Protein AF-A0A512DYF0-F1 (afdb_monomer_lite)

Organism: NCBI:txid393310

Radius of gyration: 35.45 Å; chains: 1; bounding box: 54×108×40 Å

Foldseek 3Di:
DDDDDDDDDDDDDDDDDDDDDDDDDDDDDDDPDPPPDDPWDKAAAPDWDWDDWPQFIKIWHWHDDPQWIFIWIWTDSDPPGDIDIDTDTGGAFDKDKDWADDPPQDWTWIWIWTHHPRIITIDTDTHGDPPPD

Secondary structure (DSSP, 8-state):
-------------------------------------PPPEEEPTT--EEEEETTEEEEEEEEEETTEEEEEEEEESSTTSPPEEEEEEE-TT-EEEEEE--STTSPEEEEEEEEETTEEEEEEEEE------

pLDDT: mean 75.54, std 21.16, range [36.28, 98.12]

Sequence (133 aa):
MGAYMGLQYIALHHKELPMRRFIGLATVAALLVPSIASAADVVSAQQARTVALRDGSAVVFFTNAEDKFEVVTTVSATEAAPALRFTHDLAAGQSATIELSGDAGTPAARLVLTRDGDKLRVESGSKTASTGL

Structure (mmCIF, N/CA/C/O backbone):
data_AF-A0A512DYF0-F1
#
_entry.id   AF-A0A512DYF0-F1
#
loop_
_atom_site.group_PDB
_atom_site.id
_atom_site.type_symbol
_atom_site.label_atom_id
_atom_site.label_alt_id
_atom_site.label_comp_id
_atom_site.label_asym_id
_atom_site.label_entity_id
_atom_site.label_seq_id
_atom_site.pdbx_PDB_ins_code
_atom_site.Cartn_x
_atom_site.Cartn_y
_atom_site.Cartn_z
_atom_site.occupancy
_atom_site.B_iso_or_equiv
_atom_site.auth_seq_id
_atom_site.auth_comp_id
_atom_site.auth_asym_id
_atom_site.auth_atom_id
_atom_site.pdbx_PDB_model_num
ATOM 1 N N . MET A 1 1 ? 42.071 -95.429 -24.132 1.00 42.47 1 MET A N 1
ATOM 2 C CA . MET A 1 1 ? 40.833 -96.046 -23.608 1.00 42.47 1 MET A CA 1
ATOM 3 C C . MET A 1 1 ? 41.218 -96.820 -22.353 1.00 42.47 1 MET A C 1
ATOM 5 O O . MET A 1 1 ? 42.129 -97.626 -22.450 1.00 42.47 1 MET A O 1
ATOM 9 N N . GLY A 1 2 ? 40.628 -96.501 -21.197 1.00 37.91 2 GLY A N 1
ATOM 10 C CA . GLY A 1 2 ? 41.036 -96.981 -19.861 1.00 37.91 2 GLY A CA 1
ATOM 11 C C . GLY A 1 2 ? 41.205 -95.780 -18.921 1.00 37.91 2 GLY A C 1
ATOM 12 O O . GLY A 1 2 ? 42.198 -95.075 -19.029 1.00 37.91 2 GLY A O 1
ATOM 13 N N . ALA A 1 3 ? 40.150 -95.279 -18.277 1.00 36.44 3 ALA A N 1
ATOM 14 C CA . ALA A 1 3 ? 39.405 -95.823 -17.134 1.00 36.44 3 ALA A CA 1
ATOM 15 C C . ALA A 1 3 ? 40.125 -95.604 -15.785 1.00 36.44 3 ALA A C 1
ATOM 17 O O . ALA A 1 3 ? 41.207 -96.117 -15.531 1.00 36.44 3 ALA A O 1
ATOM 18 N N . TYR A 1 4 ? 39.445 -94.789 -14.979 1.00 46.91 4 TYR A N 1
ATOM 19 C CA . TYR A 1 4 ? 39.612 -94.367 -13.590 1.00 46.91 4 TYR A CA 1
ATOM 20 C C . TYR A 1 4 ? 40.174 -95.393 -12.589 1.00 46.91 4 TYR A C 1
ATOM 22 O O . TYR A 1 4 ? 39.711 -96.526 -12.549 1.00 46.91 4 TYR A O 1
ATOM 30 N N . MET A 1 5 ? 41.047 -94.926 -11.685 1.00 36.75 5 MET A N 1
ATOM 31 C CA . MET A 1 5 ? 41.246 -95.397 -10.295 1.00 36.75 5 MET A CA 1
ATOM 32 C C . MET A 1 5 ? 42.324 -94.504 -9.646 1.00 36.75 5 MET A C 1
ATOM 34 O O . MET A 1 5 ? 43.349 -94.267 -10.267 1.00 36.75 5 MET A O 1
ATOM 38 N N . GLY A 1 6 ? 42.211 -93.954 -8.440 1.00 36.28 6 GLY A N 1
ATOM 39 C CA . GLY A 1 6 ? 41.169 -94.004 -7.427 1.00 36.28 6 GLY A CA 1
ATOM 40 C C . GLY A 1 6 ? 41.563 -93.137 -6.215 1.00 36.28 6 GLY A C 1
ATOM 41 O O . GLY A 1 6 ? 42.724 -92.767 -6.089 1.00 36.28 6 GLY A O 1
ATOM 42 N N . LEU A 1 7 ? 40.554 -92.846 -5.380 1.00 37.75 7 LEU A N 1
ATOM 43 C CA . LEU A 1 7 ? 40.543 -92.785 -3.901 1.00 37.75 7 LEU A CA 1
ATOM 44 C C . LEU A 1 7 ? 41.687 -92.013 -3.185 1.00 37.75 7 LEU A C 1
ATOM 46 O O . LEU A 1 7 ? 42.853 -92.319 -3.351 1.00 37.75 7 LEU A O 1
ATOM 50 N N . GLN A 1 8 ? 41.434 -91.070 -2.270 1.00 38.81 8 GLN A N 1
ATOM 51 C CA . GLN A 1 8 ? 40.735 -91.288 -0.997 1.00 38.81 8 GLN A CA 1
ATOM 52 C C . GLN A 1 8 ? 40.227 -89.976 -0.357 1.00 38.81 8 GLN A C 1
ATOM 54 O O . GLN A 1 8 ? 40.832 -88.913 -0.466 1.00 38.81 8 GLN A O 1
ATOM 59 N N . TYR A 1 9 ? 39.108 -90.134 0.351 1.00 43.28 9 TYR A N 1
ATOM 60 C CA . TYR A 1 9 ? 38.522 -89.289 1.398 1.00 43.28 9 TYR A CA 1
ATOM 61 C C . TYR A 1 9 ? 39.539 -88.794 2.445 1.00 43.28 9 TYR A C 1
ATOM 63 O O . TYR A 1 9 ? 40.402 -89.567 2.841 1.00 43.28 9 TYR A O 1
ATOM 71 N N . ILE A 1 10 ? 39.328 -87.591 2.996 1.00 46.62 10 ILE A N 1
ATOM 72 C CA . ILE A 1 10 ? 39.112 -87.329 4.438 1.00 46.62 10 ILE A CA 1
ATOM 73 C C . ILE A 1 10 ? 38.648 -85.871 4.586 1.00 46.62 10 ILE A C 1
ATOM 75 O O . ILE A 1 10 ? 39.321 -84.927 4.180 1.00 46.62 10 ILE A O 1
ATOM 79 N N . ALA A 1 11 ? 37.462 -85.707 5.163 1.00 44.38 11 ALA A N 1
ATOM 80 C CA . ALA A 1 11 ? 36.933 -84.433 5.618 1.00 44.38 11 ALA A CA 1
ATOM 81 C C . ALA A 1 11 ? 37.539 -84.079 6.981 1.00 44.38 11 ALA A C 1
ATOM 83 O O . ALA A 1 11 ? 37.542 -84.938 7.857 1.00 44.38 11 ALA A O 1
ATOM 84 N N . LEU A 1 12 ? 37.938 -82.821 7.200 1.00 37.50 12 LEU A N 1
ATOM 85 C CA . LEU A 1 12 ? 37.624 -82.125 8.452 1.00 37.50 12 LEU A CA 1
ATOM 86 C C . LEU A 1 12 ? 37.836 -80.608 8.343 1.00 37.50 12 LEU A C 1
ATOM 88 O O . LEU A 1 12 ? 38.918 -80.107 8.057 1.00 37.50 12 LEU A O 1
ATOM 92 N N . HIS A 1 13 ? 36.717 -79.924 8.564 1.00 45.75 13 HIS A N 1
ATOM 93 C CA . HIS A 1 13 ? 36.501 -78.520 8.884 1.00 45.75 13 HIS A CA 1
ATOM 94 C C . HIS A 1 13 ? 37.680 -77.740 9.473 1.00 45.75 13 HIS A C 1
ATOM 96 O O . HIS A 1 13 ? 38.195 -78.129 10.510 1.00 45.75 13 HIS A O 1
ATOM 102 N N . HIS A 1 14 ? 37.886 -76.519 8.966 1.00 39.06 14 HIS A N 1
ATOM 103 C CA . HIS A 1 14 ? 38.042 -75.330 9.808 1.00 39.06 14 HIS A CA 1
ATOM 104 C C . HIS A 1 14 ? 37.403 -74.100 9.125 1.00 39.06 14 HIS A C 1
ATOM 106 O O . HIS A 1 14 ? 37.587 -73.867 7.932 1.00 39.06 14 HIS A O 1
ATOM 112 N N . LYS A 1 15 ? 36.591 -73.375 9.911 1.00 46.06 15 LYS A N 1
ATOM 113 C CA . LYS A 1 15 ? 36.052 -72.010 9.705 1.00 46.06 15 LYS A CA 1
ATOM 114 C C . LYS A 1 15 ? 37.140 -71.065 9.161 1.00 46.06 15 LYS A C 1
ATOM 116 O O . LYS A 1 15 ? 38.305 -71.288 9.444 1.00 46.06 15 LYS A O 1
ATOM 121 N N . GLU A 1 16 ? 36.830 -70.062 8.337 1.00 44.59 16 GLU A N 1
ATOM 122 C CA . GLU A 1 16 ? 36.418 -68.715 8.779 1.00 44.59 16 GLU A CA 1
ATOM 123 C C . GLU A 1 16 ? 35.592 -67.957 7.704 1.00 44.59 16 GLU A C 1
ATOM 125 O O . GLU A 1 16 ? 35.632 -68.247 6.512 1.00 44.59 16 GLU A O 1
ATOM 130 N N . LEU A 1 17 ? 34.810 -66.991 8.187 1.00 55.88 17 LEU A N 1
ATOM 131 C CA . LEU A 1 17 ? 33.631 -66.331 7.607 1.00 55.88 17 LEU A CA 1
ATOM 132 C C . LEU A 1 17 ? 33.892 -65.262 6.506 1.00 55.88 17 LEU A C 1
ATOM 134 O O . LEU A 1 17 ? 35.004 -64.759 6.361 1.00 55.88 17 LEU A O 1
ATOM 138 N N . PRO A 1 18 ? 32.844 -64.892 5.733 1.00 50.97 18 PRO A N 1
ATOM 139 C CA . PRO A 1 18 ? 32.929 -64.231 4.426 1.00 50.97 18 PRO A CA 1
ATOM 140 C C . PRO A 1 18 ? 33.232 -62.727 4.466 1.00 50.97 18 PRO A C 1
ATOM 142 O O . PRO A 1 18 ? 32.686 -61.965 5.269 1.00 50.97 18 PRO A O 1
ATOM 145 N N . MET A 1 19 ? 34.027 -62.279 3.490 1.00 41.88 19 MET A N 1
ATOM 146 C CA . MET A 1 19 ? 34.322 -60.869 3.248 1.00 41.88 19 MET A CA 1
ATOM 147 C C . MET A 1 19 ? 33.106 -60.167 2.626 1.00 41.88 19 MET A C 1
ATOM 149 O O . MET A 1 19 ? 32.816 -60.283 1.438 1.00 41.88 19 MET A O 1
ATOM 153 N N . ARG A 1 20 ? 32.381 -59.433 3.472 1.00 51.78 20 ARG A N 1
ATOM 154 C CA . ARG A 1 20 ? 31.304 -58.508 3.105 1.00 51.78 20 ARG A CA 1
ATOM 155 C C . ARG A 1 20 ? 31.841 -57.388 2.209 1.00 51.78 20 ARG A C 1
ATOM 157 O O . ARG A 1 20 ? 32.800 -56.715 2.582 1.00 51.78 20 ARG A O 1
ATOM 164 N N . ARG A 1 21 ? 31.158 -57.103 1.098 1.00 49.75 21 ARG A N 1
ATOM 165 C CA . ARG A 1 21 ? 31.199 -55.787 0.442 1.00 49.75 21 ARG A CA 1
ATOM 166 C C . ARG A 1 21 ? 29.770 -55.304 0.194 1.00 49.75 21 ARG A C 1
ATOM 168 O O . ARG A 1 21 ? 28.992 -55.951 -0.493 1.00 49.75 21 ARG A O 1
ATOM 175 N N . PHE A 1 22 ? 29.447 -54.202 0.863 1.00 54.75 22 PHE A N 1
ATOM 176 C CA . PHE A 1 22 ? 28.171 -53.490 0.898 1.00 54.75 22 PHE A CA 1
ATOM 177 C C . PHE A 1 22 ? 28.046 -52.548 -0.300 1.00 54.75 22 PHE A C 1
ATOM 179 O O . PHE A 1 22 ? 28.931 -51.712 -0.433 1.00 54.75 22 PHE A O 1
ATOM 186 N N . ILE A 1 23 ? 26.961 -52.603 -1.084 1.00 54.25 23 ILE A N 1
ATOM 187 C CA . ILE A 1 23 ? 26.455 -51.511 -1.952 1.00 54.25 23 ILE A CA 1
ATOM 188 C C . ILE A 1 23 ? 24.967 -51.827 -2.232 1.00 54.25 23 ILE A C 1
ATOM 190 O O . ILE A 1 23 ? 24.675 -52.952 -2.613 1.00 54.25 23 ILE A O 1
ATOM 194 N N . GLY A 1 24 ? 23.954 -50.976 -2.074 1.00 41.97 24 GLY A N 1
ATOM 195 C CA . GLY A 1 24 ? 23.831 -49.599 -1.605 1.00 41.97 24 GLY A CA 1
ATOM 196 C C . GLY A 1 24 ? 22.327 -49.287 -1.483 1.00 41.97 24 GLY A C 1
ATOM 197 O O . GLY A 1 24 ? 21.534 -49.725 -2.315 1.00 41.97 24 GLY A O 1
ATOM 198 N N . LEU A 1 25 ? 21.921 -48.596 -0.417 1.00 46.94 25 LEU A N 1
ATOM 199 C CA . LEU A 1 25 ? 20.537 -48.174 -0.185 1.00 46.94 25 LEU A CA 1
ATOM 200 C C . LEU A 1 25 ? 20.316 -46.841 -0.916 1.00 46.94 25 LEU A C 1
ATOM 202 O O . LEU A 1 25 ? 20.935 -45.842 -0.560 1.00 46.94 25 LEU A O 1
ATOM 206 N N . ALA A 1 26 ? 19.478 -46.829 -1.952 1.00 54.84 26 ALA A N 1
ATOM 207 C CA . ALA A 1 26 ? 19.118 -45.613 -2.676 1.00 54.84 26 ALA A CA 1
ATOM 208 C C . ALA A 1 26 ? 18.113 -44.788 -1.854 1.00 54.84 26 ALA A C 1
ATOM 210 O O . ALA A 1 26 ? 16.918 -45.077 -1.832 1.00 54.84 26 ALA A O 1
ATOM 211 N N . THR A 1 27 ? 18.597 -43.767 -1.152 1.00 53.97 27 THR A N 1
ATOM 212 C CA . THR A 1 27 ? 17.772 -42.758 -0.480 1.00 53.97 27 THR A CA 1
ATOM 213 C C . THR A 1 27 ? 17.287 -41.729 -1.502 1.00 53.97 27 THR A C 1
ATOM 215 O O . THR A 1 27 ? 18.062 -40.915 -1.997 1.00 53.97 27 THR A O 1
ATOM 218 N N . VAL A 1 28 ? 15.988 -41.737 -1.808 1.00 55.22 28 VAL A N 1
ATOM 219 C CA . VAL A 1 28 ? 15.328 -40.634 -2.522 1.00 55.22 28 VAL A CA 1
ATOM 220 C C . VAL A 1 28 ? 15.141 -39.489 -1.526 1.00 55.22 28 VAL A C 1
ATOM 222 O O . VAL A 1 28 ? 14.231 -39.511 -0.701 1.00 55.22 28 VAL A O 1
ATOM 225 N N . ALA A 1 29 ? 16.033 -38.501 -1.563 1.00 55.12 29 ALA A N 1
ATOM 226 C CA . ALA A 1 29 ? 15.853 -37.249 -0.841 1.00 55.12 29 ALA A CA 1
ATOM 227 C C . ALA A 1 29 ? 14.848 -36.380 -1.613 1.00 55.12 29 ALA A C 1
ATOM 229 O O . ALA A 1 29 ? 15.191 -35.763 -2.620 1.00 55.12 29 ALA A O 1
ATOM 230 N N . ALA A 1 30 ? 13.592 -36.361 -1.166 1.00 56.44 30 ALA A N 1
ATOM 231 C CA . ALA A 1 30 ? 12.615 -35.388 -1.635 1.00 56.44 30 ALA A CA 1
ATOM 232 C C . ALA A 1 30 ? 13.101 -33.982 -1.247 1.00 56.44 30 ALA A C 1
ATOM 234 O O . ALA A 1 30 ? 13.237 -33.666 -0.064 1.00 56.44 30 ALA A O 1
ATOM 235 N N . LEU A 1 31 ? 13.402 -33.154 -2.249 1.00 53.56 31 LEU A N 1
ATOM 236 C CA . LEU A 1 31 ? 13.756 -31.749 -2.075 1.00 53.56 31 LEU A CA 1
ATOM 237 C C . LEU A 1 31 ? 12.545 -31.001 -1.503 1.00 53.56 31 LEU A C 1
ATOM 239 O O . LEU A 1 31 ? 11.631 -30.618 -2.230 1.00 53.56 31 LEU A O 1
ATOM 243 N N . LEU A 1 32 ? 12.539 -30.799 -0.186 1.00 54.94 32 LEU A N 1
ATOM 244 C CA . LEU A 1 32 ? 11.711 -29.791 0.467 1.00 54.94 32 LEU A CA 1
ATOM 245 C C . LEU A 1 32 ? 1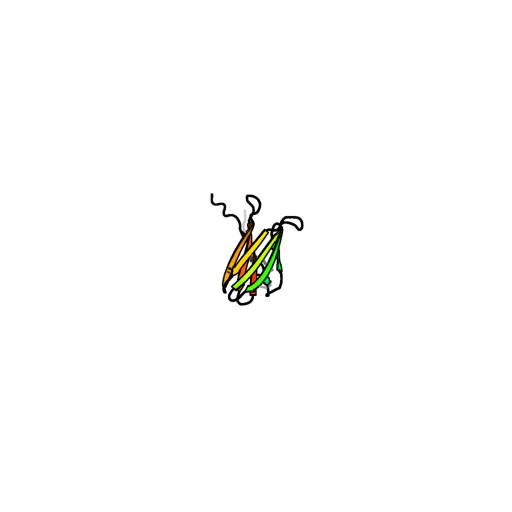2.232 -28.427 0.010 1.00 54.94 32 LEU A C 1
ATOM 247 O O . LEU A 1 32 ? 13.233 -27.941 0.529 1.00 54.94 32 LEU A O 1
ATOM 251 N N . VAL A 1 33 ? 11.594 -27.831 -0.997 1.00 58.94 33 VAL A N 1
ATOM 252 C CA . VAL A 1 33 ? 11.847 -26.431 -1.348 1.00 58.94 33 VAL A CA 1
ATOM 253 C C . VAL A 1 33 ? 11.257 -25.583 -0.218 1.00 58.94 33 VAL A C 1
ATOM 255 O O . VAL A 1 33 ? 10.039 -25.625 -0.021 1.00 58.94 33 VAL A O 1
ATOM 258 N N . PRO A 1 34 ? 12.062 -24.839 0.561 1.00 47.22 34 PRO A N 1
ATOM 259 C CA . PRO A 1 34 ? 11.507 -23.913 1.531 1.00 47.22 34 PRO A CA 1
ATOM 260 C C . PRO A 1 34 ? 10.777 -22.814 0.757 1.00 47.22 34 PRO A C 1
ATOM 262 O O . PRO A 1 34 ? 11.387 -22.054 0.006 1.00 47.22 34 PRO A O 1
ATOM 265 N N . SER A 1 35 ? 9.457 -22.743 0.918 1.00 54.34 35 SER A N 1
ATOM 266 C CA . SER A 1 35 ? 8.691 -21.588 0.464 1.00 54.34 35 SER A CA 1
ATOM 267 C C . SER A 1 35 ? 9.148 -20.401 1.305 1.00 54.34 35 SER A C 1
ATOM 269 O O . SER A 1 35 ? 8.896 -20.362 2.509 1.00 54.34 35 SER A O 1
ATOM 271 N N . ILE A 1 36 ? 9.876 -19.465 0.698 1.00 51.50 36 ILE A N 1
ATOM 272 C CA . ILE A 1 36 ? 10.298 -18.235 1.367 1.00 51.50 36 ILE A CA 1
ATOM 273 C C . ILE A 1 36 ? 9.028 -17.405 1.565 1.00 51.50 36 ILE A C 1
ATOM 275 O O . ILE A 1 36 ? 8.585 -16.701 0.661 1.00 51.50 36 ILE A O 1
ATOM 279 N N . ALA A 1 37 ? 8.383 -17.545 2.723 1.00 50.88 37 ALA A N 1
ATOM 280 C CA . ALA A 1 37 ? 7.337 -16.623 3.127 1.00 50.88 37 ALA A CA 1
ATOM 281 C C . ALA A 1 37 ? 7.989 -15.242 3.263 1.00 50.88 37 ALA A C 1
ATOM 283 O O . ALA A 1 37 ? 8.861 -15.051 4.111 1.00 50.88 37 ALA A O 1
ATOM 284 N N . SER A 1 38 ? 7.612 -14.300 2.394 1.00 57.34 38 SER A N 1
ATOM 285 C CA . SER A 1 38 ? 7.984 -12.897 2.576 1.00 57.34 38 SER A CA 1
ATOM 286 C C . SER A 1 38 ? 7.408 -12.456 3.919 1.00 57.34 38 SER A C 1
ATOM 288 O O . SER A 1 38 ? 6.203 -12.586 4.144 1.00 57.34 38 SER A O 1
ATOM 290 N N . ALA A 1 39 ? 8.267 -12.033 4.845 1.00 60.16 39 ALA A N 1
ATOM 291 C CA . ALA A 1 39 ? 7.820 -11.578 6.151 1.00 60.16 39 ALA A CA 1
ATOM 292 C C . ALA A 1 39 ? 6.942 -10.339 5.946 1.00 60.16 39 ALA A C 1
ATOM 294 O O . ALA A 1 39 ? 7.409 -9.332 5.416 1.00 60.16 39 ALA A O 1
ATOM 295 N N . ALA A 1 40 ? 5.669 -10.433 6.333 1.00 63.25 40 ALA A N 1
ATOM 296 C CA . ALA A 1 40 ? 4.779 -9.286 6.321 1.00 63.25 40 ALA A CA 1
ATOM 297 C C . ALA A 1 40 ? 5.363 -8.209 7.239 1.00 63.25 40 ALA A C 1
ATOM 299 O O . ALA A 1 40 ? 5.665 -8.473 8.407 1.00 63.25 40 ALA A O 1
ATOM 300 N N . ASP A 1 41 ? 5.532 -7.008 6.702 1.00 75.19 41 ASP A N 1
ATOM 301 C CA . ASP A 1 41 ? 6.042 -5.891 7.473 1.00 75.19 41 ASP A CA 1
ATOM 302 C C . ASP A 1 41 ? 4.933 -5.319 8.343 1.00 75.19 41 ASP A C 1
ATOM 304 O O . ASP A 1 41 ? 3.772 -5.243 7.929 1.00 75.19 41 ASP A O 1
ATOM 308 N N . VAL A 1 42 ? 5.289 -4.904 9.553 1.00 74.75 42 VAL A N 1
ATOM 309 C CA . VAL A 1 42 ? 4.331 -4.369 10.516 1.00 74.75 42 VAL A CA 1
ATOM 310 C C . VAL A 1 42 ? 4.665 -2.912 10.772 1.00 74.75 42 VAL A C 1
ATOM 312 O O . VAL A 1 42 ? 5.697 -2.584 11.355 1.00 74.75 42 VAL A O 1
ATOM 315 N N . VAL A 1 43 ? 3.766 -2.035 10.346 1.00 76.50 43 VAL A N 1
ATOM 316 C CA . VAL A 1 43 ? 3.893 -0.590 10.499 1.00 76.50 43 VAL A CA 1
ATOM 317 C C . VAL A 1 43 ? 3.091 -0.161 11.723 1.00 76.50 43 VAL A C 1
ATOM 319 O O . VAL A 1 43 ? 1.929 -0.544 11.886 1.00 76.50 43 VAL A O 1
ATOM 322 N N . SER A 1 44 ? 3.723 0.619 12.600 1.00 80.19 44 SER A N 1
ATOM 323 C CA . SER A 1 44 ? 3.050 1.290 13.720 1.00 80.19 44 SER A CA 1
ATOM 324 C C . SER A 1 44 ? 2.570 2.674 13.288 1.0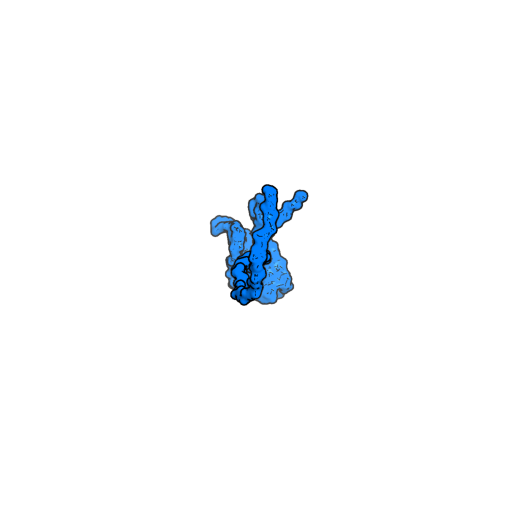0 80.19 44 SER A C 1
ATOM 326 O O . SER A 1 44 ? 3.114 3.252 12.345 1.00 80.19 44 SER A O 1
ATOM 328 N N . ALA A 1 45 ? 1.566 3.219 13.975 1.00 72.44 45 ALA A N 1
ATOM 329 C CA . ALA A 1 45 ? 1.029 4.536 13.642 1.00 72.44 45 ALA A CA 1
ATOM 330 C C . ALA A 1 45 ? 2.146 5.597 13.591 1.00 72.44 45 ALA A C 1
ATOM 332 O O . ALA A 1 45 ? 3.051 5.592 14.427 1.00 72.44 45 ALA A O 1
ATOM 333 N N . GLN A 1 46 ? 2.070 6.503 12.608 1.00 69.06 46 GLN A N 1
ATOM 334 C CA . GLN A 1 46 ? 3.029 7.601 12.376 1.00 69.06 46 GLN A CA 1
ATOM 335 C C . GLN A 1 46 ? 4.451 7.182 11.958 1.00 69.06 46 GLN A C 1
ATOM 337 O O . GLN A 1 46 ? 5.319 8.039 11.802 1.00 69.06 46 GLN A O 1
ATOM 342 N N . GLN A 1 47 ? 4.707 5.894 11.727 1.00 85.19 47 GLN A N 1
ATOM 343 C CA . GLN A 1 47 ? 5.947 5.444 11.104 1.00 85.19 47 GLN A CA 1
ATOM 344 C C . GLN A 1 47 ? 5.727 5.240 9.609 1.00 85.19 47 GLN A C 1
ATOM 346 O O . GLN A 1 47 ? 4.769 4.591 9.189 1.00 85.19 47 GLN A O 1
ATOM 351 N N . ALA A 1 48 ? 6.629 5.792 8.801 1.00 88.12 48 ALA A N 1
ATOM 352 C CA . ALA A 1 48 ? 6.692 5.471 7.386 1.00 88.12 48 ALA A CA 1
ATOM 353 C C . ALA A 1 48 ? 7.530 4.211 7.178 1.00 88.12 48 ALA A C 1
ATOM 355 O O . ALA A 1 48 ? 8.586 4.037 7.792 1.00 88.12 48 ALA A O 1
ATOM 356 N N . ARG A 1 49 ? 7.069 3.343 6.283 1.00 91.44 49 ARG A N 1
ATOM 357 C CA . ARG A 1 49 ? 7.774 2.141 5.863 1.00 91.44 49 ARG A CA 1
ATOM 358 C C . ARG A 1 49 ? 8.033 2.185 4.372 1.00 91.44 49 ARG A C 1
ATOM 360 O O . ARG A 1 49 ? 7.097 2.294 3.585 1.00 91.44 49 ARG A O 1
ATOM 367 N N . THR A 1 50 ? 9.298 2.044 3.997 1.00 91.69 50 THR A N 1
ATOM 368 C CA . THR A 1 50 ? 9.685 1.835 2.603 1.00 91.69 50 THR A CA 1
ATOM 369 C C . THR A 1 50 ? 9.664 0.346 2.289 1.00 91.69 50 THR A C 1
ATOM 371 O O . THR A 1 50 ? 10.272 -0.456 2.996 1.00 91.69 50 THR A O 1
ATOM 374 N N . VAL A 1 51 ? 8.975 -0.012 1.216 1.00 91.44 51 VAL A N 1
ATOM 375 C CA . VAL A 1 51 ? 8.827 -1.369 0.707 1.00 91.44 51 VAL A CA 1
ATOM 376 C C . VAL A 1 51 ? 9.440 -1.412 -0.684 1.00 91.44 51 VAL A C 1
ATOM 378 O O . VAL A 1 51 ? 9.067 -0.628 -1.558 1.00 91.44 51 VAL A O 1
ATOM 381 N N . ALA A 1 52 ? 10.389 -2.321 -0.892 1.00 90.50 52 ALA A N 1
ATOM 382 C CA . ALA A 1 52 ? 10.926 -2.575 -2.219 1.00 90.50 52 ALA A CA 1
ATOM 383 C C . ALA A 1 52 ? 9.856 -3.251 -3.088 1.00 90.50 52 ALA A C 1
ATOM 385 O O . ALA A 1 52 ? 9.203 -4.210 -2.666 1.00 90.50 52 ALA A O 1
ATOM 386 N N . LEU A 1 53 ? 9.689 -2.744 -4.303 1.00 88.06 53 LEU A N 1
ATOM 387 C CA . LEU A 1 53 ? 8.863 -3.329 -5.350 1.00 88.06 53 LEU A CA 1
ATOM 388 C C . LEU A 1 53 ? 9.772 -3.777 -6.498 1.00 88.06 53 LEU A C 1
ATOM 390 O O . LEU A 1 53 ? 10.963 -3.480 -6.508 1.00 88.06 53 LEU A O 1
ATOM 394 N N . ARG A 1 54 ? 9.215 -4.497 -7.478 1.00 84.25 54 ARG A N 1
ATOM 395 C CA . ARG A 1 54 ? 9.997 -4.994 -8.622 1.00 84.25 54 ARG A CA 1
ATOM 396 C C . ARG A 1 54 ? 10.703 -3.863 -9.382 1.00 84.25 54 ARG A C 1
ATOM 398 O O . ARG A 1 54 ? 11.905 -3.947 -9.593 1.00 84.25 54 ARG A O 1
ATOM 405 N N . ASP A 1 55 ? 9.958 -2.814 -9.734 1.00 82.19 55 ASP A N 1
ATOM 406 C CA . ASP A 1 55 ? 10.436 -1.714 -10.585 1.00 82.19 55 ASP A CA 1
ATOM 407 C C . ASP A 1 55 ? 10.474 -0.371 -9.833 1.00 82.19 55 ASP A C 1
ATOM 409 O O . ASP A 1 55 ? 10.231 0.677 -10.423 1.00 82.19 55 ASP A O 1
ATOM 413 N N . GLY A 1 56 ? 10.706 -0.389 -8.516 1.00 89.12 56 GLY A N 1
ATOM 414 C CA . GLY A 1 56 ? 10.727 0.832 -7.713 1.00 89.12 56 GLY A CA 1
ATOM 415 C C . GLY A 1 56 ? 10.523 0.587 -6.225 1.00 89.12 56 GLY A C 1
ATOM 416 O O . GLY A 1 56 ? 10.849 -0.474 -5.691 1.00 89.12 56 GLY A O 1
ATOM 417 N N . SER A 1 57 ? 9.957 1.572 -5.540 1.00 92.25 57 SER A N 1
ATOM 418 C CA . SER A 1 57 ? 9.649 1.481 -4.117 1.00 92.25 57 SER A CA 1
ATOM 419 C C . SER A 1 57 ? 8.293 2.100 -3.796 1.00 92.25 57 SER A C 1
ATOM 421 O O . SER A 1 57 ? 7.758 2.937 -4.528 1.00 92.25 57 SER A O 1
ATOM 423 N N . ALA A 1 58 ? 7.721 1.655 -2.684 1.00 94.06 58 ALA A N 1
ATOM 424 C CA . ALA A 1 58 ? 6.559 2.275 -2.078 1.00 94.06 58 ALA A CA 1
ATOM 425 C C . ALA A 1 58 ? 6.909 2.768 -0.679 1.00 94.06 58 ALA A C 1
ATOM 427 O O . ALA A 1 58 ? 7.546 2.056 0.089 1.00 94.06 58 ALA A O 1
ATOM 428 N N . VAL A 1 59 ? 6.445 3.959 -0.327 1.00 94.25 59 VAL A N 1
ATOM 429 C CA . VAL A 1 59 ? 6.436 4.462 1.044 1.00 94.25 59 VAL A CA 1
ATOM 430 C C . VAL A 1 59 ? 5.008 4.390 1.555 1.00 94.25 59 VAL A C 1
ATOM 432 O O . VAL A 1 59 ? 4.105 5.001 0.983 1.00 94.25 59 VAL A O 1
ATOM 435 N N . VAL A 1 60 ? 4.808 3.638 2.629 1.00 95.69 60 VAL A N 1
ATOM 436 C CA . VAL A 1 60 ? 3.511 3.406 3.261 1.00 95.69 60 VAL A CA 1
ATOM 437 C C . VAL A 1 60 ? 3.533 3.998 4.658 1.00 95.69 60 VAL A C 1
ATOM 439 O O . VAL A 1 60 ? 4.456 3.744 5.427 1.00 95.69 60 VAL A O 1
ATOM 442 N N . PHE A 1 61 ? 2.505 4.750 5.016 1.00 94.25 61 PHE A N 1
ATOM 443 C CA . PHE A 1 61 ? 2.243 5.128 6.399 1.00 94.25 61 PHE A CA 1
ATOM 444 C C . PHE A 1 61 ? 0.739 5.183 6.637 1.00 94.25 61 PHE A C 1
ATOM 446 O O . PHE A 1 61 ? -0.052 5.197 5.693 1.00 94.25 61 PHE A O 1
ATOM 453 N N . PHE A 1 62 ? 0.341 5.223 7.903 1.00 95.25 62 PHE A N 1
ATOM 454 C CA . PHE A 1 62 ? -1.052 5.438 8.259 1.00 95.25 62 PHE A CA 1
ATOM 455 C C . PHE A 1 62 ? -1.195 6.320 9.491 1.00 95.25 62 PHE A C 1
ATOM 457 O O . PHE A 1 62 ? -0.288 6.421 10.331 1.00 95.25 62 PHE A O 1
ATOM 464 N N . THR A 1 63 ? -2.366 6.931 9.588 1.00 93.62 63 THR A N 1
ATOM 465 C CA . THR A 1 63 ? -2.855 7.633 10.769 1.00 93.62 63 THR A CA 1
ATOM 466 C C . THR A 1 63 ? -4.126 6.957 11.275 1.00 93.62 63 THR A C 1
ATOM 468 O O . THR A 1 63 ? -4.888 6.354 10.517 1.00 93.62 63 THR A O 1
ATOM 471 N N . ASN A 1 64 ? -4.349 7.056 12.584 1.00 90.81 64 ASN A N 1
ATOM 472 C CA . ASN A 1 64 ? -5.624 6.681 13.183 1.00 90.81 64 ASN A CA 1
ATOM 473 C C . ASN A 1 64 ? -6.591 7.852 12.998 1.00 90.81 64 ASN A C 1
ATOM 475 O O . ASN A 1 64 ? -6.307 8.950 13.478 1.00 90.81 64 ASN A O 1
ATOM 479 N N . ALA A 1 65 ? -7.710 7.615 12.321 1.00 87.69 65 ALA A N 1
ATOM 480 C CA . ALA A 1 65 ? -8.775 8.590 12.133 1.00 87.69 65 ALA A CA 1
ATOM 481 C C . ALA A 1 65 ? -10.086 7.960 12.610 1.00 87.69 65 ALA A C 1
ATOM 483 O O . ALA A 1 65 ? -10.648 7.113 11.926 1.00 87.69 65 ALA A O 1
ATOM 484 N N . GLU A 1 66 ? -10.554 8.352 13.796 1.00 87.69 66 GLU A N 1
ATOM 485 C CA . GLU A 1 66 ? -11.764 7.793 14.418 1.00 87.69 66 GLU A CA 1
ATOM 486 C C . GLU A 1 66 ? -11.705 6.255 14.538 1.00 87.69 66 GLU A C 1
ATOM 488 O O . GLU A 1 66 ? -10.863 5.718 15.259 1.00 87.69 66 GLU A O 1
ATOM 493 N N . ASP A 1 67 ? -12.594 5.546 13.844 1.00 90.56 67 ASP A N 1
ATOM 494 C CA . ASP A 1 67 ? -12.721 4.093 13.826 1.00 90.56 67 ASP A CA 1
ATOM 495 C C . ASP A 1 67 ? -11.996 3.432 12.641 1.00 90.56 67 ASP A C 1
ATOM 497 O O . ASP A 1 67 ? -12.030 2.206 12.501 1.00 90.56 67 ASP A O 1
ATOM 501 N N . LYS A 1 68 ? -11.271 4.204 11.823 1.00 94.88 68 LYS A N 1
ATOM 502 C CA . LYS A 1 68 ? -10.557 3.747 10.623 1.00 94.88 68 LYS A CA 1
ATOM 503 C C . LYS A 1 68 ? -9.065 4.094 10.646 1.00 94.88 68 LYS A C 1
ATOM 505 O O . LYS A 1 68 ? -8.593 4.947 11.399 1.00 94.88 68 LYS A O 1
ATOM 510 N N . PHE A 1 69 ? -8.307 3.410 9.796 1.00 96.12 69 PHE A N 1
ATOM 511 C CA . PHE A 1 69 ? -6.974 3.853 9.397 1.00 96.12 69 PHE A CA 1
ATOM 512 C C . PHE A 1 69 ? -7.075 4.621 8.094 1.00 96.12 69 PHE A C 1
ATOM 514 O O . PHE A 1 69 ? -7.606 4.084 7.125 1.00 96.12 69 PHE A O 1
ATOM 521 N N . GLU A 1 70 ? -6.511 5.823 8.057 1.00 96.69 70 GLU A N 1
ATOM 522 C CA . GLU A 1 70 ? -6.217 6.509 6.804 1.00 96.69 70 GLU A CA 1
ATOM 523 C C . GLU A 1 70 ? -4.810 6.086 6.372 1.00 96.69 70 GLU A C 1
ATOM 525 O O . GLU A 1 70 ? -3.800 6.478 6.962 1.00 96.69 70 GLU A O 1
ATOM 530 N N . VAL A 1 71 ? -4.744 5.213 5.371 1.00 96.38 71 VAL A N 1
ATOM 531 C CA . VAL A 1 71 ? -3.497 4.656 4.851 1.00 96.38 71 VAL A CA 1
ATOM 532 C C . VAL A 1 71 ? -3.088 5.418 3.605 1.00 96.38 71 VAL A C 1
ATOM 534 O O . VAL A 1 71 ? -3.820 5.462 2.616 1.00 96.38 71 VAL A O 1
ATOM 537 N N . VAL A 1 72 ? -1.875 5.957 3.623 1.00 96.38 72 VAL A N 1
ATOM 538 C CA . VAL A 1 72 ? -1.252 6.620 2.482 1.00 96.38 72 VAL A CA 1
ATOM 539 C C . VAL A 1 72 ? -0.160 5.719 1.933 1.00 96.38 72 VAL A C 1
ATOM 541 O O . VAL A 1 72 ? 0.739 5.293 2.655 1.00 96.38 72 VAL A O 1
ATOM 544 N N . THR A 1 73 ? -0.210 5.463 0.630 1.00 96.69 73 THR A N 1
ATOM 545 C CA . THR A 1 73 ? 0.860 4.783 -0.100 1.00 96.69 73 THR A CA 1
ATOM 546 C C . THR A 1 73 ? 1.341 5.663 -1.238 1.00 96.69 73 THR A C 1
ATOM 548 O O . THR A 1 73 ? 0.559 6.034 -2.110 1.00 96.69 73 THR A O 1
ATOM 551 N N . THR A 1 74 ? 2.631 5.971 -1.247 1.00 95.88 74 THR A N 1
ATOM 552 C CA . THR A 1 74 ? 3.295 6.696 -2.331 1.00 95.88 74 THR A CA 1
ATOM 553 C C . THR A 1 74 ? 4.220 5.737 -3.056 1.00 95.88 74 THR A C 1
ATOM 555 O O . THR A 1 74 ? 5.127 5.188 -2.444 1.00 95.88 74 THR A O 1
ATOM 558 N N . VAL A 1 75 ? 3.999 5.531 -4.346 1.00 94.44 75 VAL A N 1
ATOM 559 C CA . VAL A 1 75 ? 4.785 4.640 -5.199 1.00 94.44 75 VAL A CA 1
ATOM 560 C C . VAL A 1 75 ? 5.611 5.479 -6.157 1.00 94.44 75 VAL A C 1
ATOM 562 O O . VAL A 1 75 ? 5.070 6.376 -6.802 1.00 94.44 75 VAL A O 1
ATOM 565 N N . SER A 1 76 ? 6.889 5.147 -6.308 1.00 92.19 76 SER A N 1
ATOM 566 C CA . SER A 1 76 ? 7.713 5.678 -7.390 1.00 92.19 76 SER A CA 1
ATOM 567 C C . SER A 1 76 ? 8.554 4.587 -8.042 1.00 92.19 76 SER A C 1
ATOM 569 O O . SER A 1 76 ? 9.035 3.678 -7.365 1.00 92.19 76 SER A O 1
ATOM 571 N N . ALA A 1 77 ? 8.755 4.699 -9.357 1.00 86.38 77 ALA A N 1
ATOM 572 C CA . ALA A 1 77 ? 9.667 3.829 -10.093 1.00 86.38 77 ALA A CA 1
ATOM 573 C C . ALA A 1 77 ? 11.141 4.175 -9.815 1.00 86.38 77 ALA A C 1
ATOM 575 O O . ALA A 1 77 ? 11.989 3.300 -9.670 1.00 86.38 77 ALA A O 1
ATOM 576 N N . THR A 1 78 ? 11.454 5.471 -9.715 1.00 83.75 78 THR A N 1
ATOM 577 C CA . THR A 1 78 ? 12.799 5.983 -9.410 1.00 83.75 78 THR A CA 1
ATOM 578 C C . THR A 1 78 ? 12.703 7.275 -8.600 1.00 83.75 78 THR A C 1
ATOM 580 O O . THR A 1 78 ? 11.668 7.934 -8.608 1.00 83.75 78 THR A O 1
ATOM 583 N N . GLU A 1 79 ? 13.786 7.700 -7.953 1.00 79.06 79 GLU A N 1
ATOM 584 C CA . GLU A 1 79 ? 13.823 8.970 -7.201 1.00 79.06 79 GLU A CA 1
ATOM 585 C C . GLU A 1 79 ? 13.448 10.206 -8.048 1.00 79.06 79 GLU A C 1
ATOM 587 O O . GLU A 1 79 ? 12.976 11.204 -7.513 1.00 79.06 79 GLU A O 1
ATOM 592 N N . ALA A 1 80 ? 13.636 10.148 -9.373 1.00 83.88 80 ALA A N 1
ATOM 593 C CA . ALA A 1 80 ? 13.356 11.255 -10.290 1.00 83.88 80 ALA A CA 1
ATOM 594 C C . ALA A 1 80 ? 12.007 11.135 -11.026 1.00 83.88 80 ALA A C 1
ATOM 596 O O . ALA A 1 80 ? 11.596 12.074 -11.709 1.00 83.88 80 ALA A O 1
ATOM 597 N N . ALA A 1 81 ? 11.328 9.987 -10.934 1.00 86.06 81 ALA A N 1
ATOM 598 C CA . ALA A 1 81 ? 10.044 9.774 -11.594 1.00 86.06 81 ALA A CA 1
ATOM 599 C C . ALA A 1 81 ? 8.893 10.412 -10.792 1.00 86.06 81 ALA A C 1
ATOM 601 O O . ALA A 1 81 ? 8.940 10.429 -9.560 1.00 86.06 81 ALA A O 1
ATOM 602 N N . PRO A 1 82 ? 7.827 10.898 -11.456 1.00 89.31 82 PRO A N 1
ATOM 603 C CA . PRO A 1 82 ? 6.611 11.305 -10.764 1.00 89.31 82 PRO A CA 1
ATOM 604 C C . PRO A 1 82 ? 6.049 10.157 -9.920 1.00 89.31 82 PRO A C 1
ATOM 606 O O . PRO A 1 82 ? 5.895 9.036 -10.407 1.00 89.31 82 PRO A O 1
ATOM 609 N N . ALA A 1 83 ? 5.719 10.451 -8.665 1.00 92.62 83 ALA A N 1
ATOM 610 C CA . ALA A 1 83 ? 5.147 9.469 -7.758 1.00 92.62 83 ALA A CA 1
ATOM 611 C C . ALA A 1 83 ? 3.620 9.395 -7.894 1.00 92.62 83 ALA A C 1
ATOM 613 O O . ALA A 1 83 ? 2.940 10.412 -8.050 1.00 92.62 83 ALA A O 1
ATOM 614 N N . LEU A 1 84 ? 3.072 8.188 -7.765 1.00 93.88 84 LEU A N 1
ATOM 615 C CA . LEU A 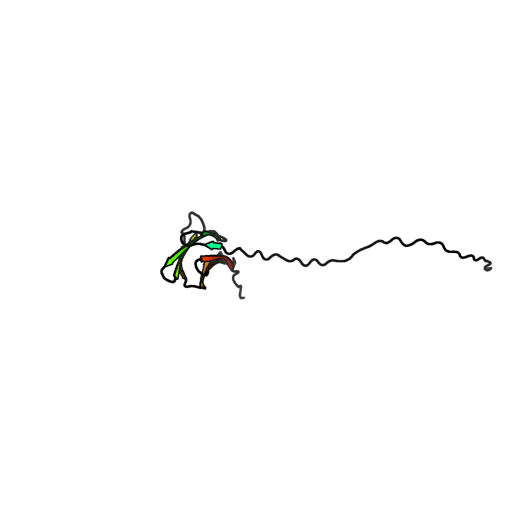1 84 ? 1.637 7.957 -7.626 1.00 93.88 84 LEU A CA 1
ATOM 616 C C . LEU A 1 84 ? 1.287 7.837 -6.145 1.00 93.88 84 LEU A C 1
ATOM 618 O O . LEU A 1 84 ? 1.926 7.083 -5.413 1.00 93.88 84 LEU A O 1
ATOM 622 N N . ARG A 1 85 ? 0.258 8.561 -5.702 1.00 96.00 85 ARG A N 1
ATOM 623 C CA . ARG A 1 85 ? -0.219 8.522 -4.317 1.00 96.00 85 ARG A CA 1
ATOM 624 C C . ARG A 1 85 ? -1.619 7.930 -4.255 1.00 96.00 85 ARG A C 1
ATOM 626 O O . ARG A 1 85 ? -2.523 8.396 -4.940 1.00 96.00 85 ARG A O 1
ATOM 633 N N . PHE A 1 86 ? -1.784 6.945 -3.383 1.00 96.44 86 PHE A N 1
ATOM 634 C CA . PHE A 1 86 ? -3.043 6.274 -3.096 1.00 96.44 86 PHE A CA 1
ATOM 635 C C . PHE A 1 86 ? -3.418 6.493 -1.634 1.00 96.44 86 PHE A C 1
ATOM 637 O O . PHE A 1 86 ? -2.560 6.426 -0.750 1.00 96.44 86 PHE A O 1
ATOM 644 N N . THR A 1 87 ? -4.703 6.708 -1.383 1.00 96.62 87 THR A N 1
ATOM 645 C CA . THR A 1 87 ? -5.284 6.840 -0.044 1.00 96.62 87 THR A CA 1
ATOM 646 C C . THR A 1 87 ? -6.406 5.835 0.126 1.00 96.62 87 THR A C 1
ATOM 648 O O . THR A 1 87 ? -7.268 5.724 -0.744 1.00 96.62 87 THR A O 1
ATOM 651 N N . HIS A 1 88 ? -6.380 5.103 1.236 1.00 96.94 88 HIS A N 1
ATOM 652 C CA . HIS A 1 88 ? -7.392 4.112 1.578 1.00 96.94 88 HIS A CA 1
ATOM 653 C C . HIS A 1 88 ? -7.836 4.291 3.020 1.00 96.94 88 HIS A C 1
ATOM 655 O O . HIS A 1 88 ? -7.003 4.407 3.915 1.00 96.94 88 HIS A O 1
ATOM 661 N N . ASP A 1 89 ? -9.142 4.213 3.226 1.00 97.44 89 ASP A N 1
ATOM 662 C CA . ASP A 1 89 ? -9.743 4.119 4.545 1.00 97.44 89 ASP A CA 1
ATOM 663 C C . ASP A 1 89 ? -9.974 2.644 4.877 1.00 97.44 89 ASP A C 1
ATOM 665 O O . ASP A 1 89 ? -10.708 1.959 4.164 1.00 97.44 89 ASP A O 1
ATOM 669 N N . LEU A 1 90 ? -9.335 2.143 5.937 1.00 97.75 90 LEU A N 1
ATOM 670 C CA . LEU A 1 90 ? -9.462 0.750 6.374 1.00 97.75 90 LEU A CA 1
ATOM 671 C C . LEU A 1 90 ? -10.130 0.661 7.751 1.00 97.75 90 LEU A C 1
ATOM 673 O O . LEU A 1 90 ? -9.544 1.022 8.781 1.00 97.75 90 LEU A O 1
ATOM 677 N N . ALA A 1 91 ? -11.342 0.110 7.789 1.00 97.19 91 ALA A N 1
ATOM 678 C CA . ALA A 1 91 ? -11.956 -0.348 9.031 1.00 97.19 91 ALA A CA 1
ATOM 679 C C . ALA A 1 91 ? -11.221 -1.585 9.584 1.00 97.19 91 ALA A C 1
ATOM 681 O O . ALA A 1 91 ? -10.361 -2.179 8.925 1.00 97.19 91 ALA A O 1
ATOM 682 N N . ALA A 1 92 ? -11.536 -1.977 10.820 1.00 95.62 92 ALA A N 1
ATOM 683 C CA . ALA A 1 92 ? -10.918 -3.137 11.459 1.00 95.62 92 ALA A CA 1
ATOM 684 C C . ALA A 1 92 ? -11.070 -4.410 10.600 1.00 95.62 92 ALA A C 1
ATOM 686 O O . ALA A 1 92 ? -12.173 -4.758 10.180 1.00 95.62 92 ALA A O 1
ATOM 687 N N . GLY A 1 93 ? -9.952 -5.091 10.327 1.00 95.50 93 GLY A N 1
ATOM 688 C CA . GLY A 1 93 ? -9.912 -6.311 9.515 1.00 95.50 93 GLY A CA 1
ATOM 689 C C . GLY A 1 93 ? -10.035 -6.098 8.002 1.00 95.50 93 GLY A C 1
ATOM 690 O O . GLY A 1 93 ? -9.972 -7.073 7.257 1.00 95.50 93 GLY A O 1
ATOM 691 N N . GLN A 1 94 ? -10.202 -4.860 7.522 1.00 98.12 94 GLN A N 1
ATOM 692 C CA . GLN A 1 94 ? -10.241 -4.585 6.087 1.00 98.12 94 GLN A CA 1
ATOM 693 C C . GLN A 1 94 ? -8.847 -4.549 5.465 1.00 98.12 94 GLN A C 1
ATOM 695 O O . GLN A 1 94 ? -7.842 -4.218 6.108 1.00 98.12 94 GLN A O 1
ATOM 700 N N . SER A 1 95 ? -8.828 -4.828 4.162 1.00 97.69 95 SER A N 1
ATOM 701 C CA . SER A 1 95 ? -7.630 -4.772 3.340 1.00 97.69 95 SER A CA 1
ATOM 702 C C . SER A 1 95 ? -7.855 -3.977 2.060 1.00 97.69 95 SER A C 1
ATOM 704 O O . SER A 1 95 ? -8.931 -4.020 1.465 1.00 97.69 95 SER A O 1
ATOM 706 N N . ALA A 1 96 ? -6.794 -3.329 1.594 1.00 97.25 96 ALA A N 1
ATOM 707 C CA . ALA A 1 96 ? -6.677 -2.775 0.254 1.00 97.25 96 ALA A CA 1
ATOM 708 C C . ALA A 1 96 ? -5.567 -3.495 -0.518 1.00 97.25 96 ALA A C 1
ATOM 710 O O . ALA A 1 96 ? -4.597 -3.984 0.062 1.00 97.25 96 ALA A O 1
ATOM 711 N N . THR A 1 97 ? -5.704 -3.564 -1.840 1.00 96.25 97 THR A N 1
ATOM 712 C CA . THR A 1 97 ? -4.667 -4.086 -2.735 1.00 96.25 97 THR A CA 1
ATOM 713 C C . THR A 1 97 ? -4.322 -3.022 -3.766 1.00 96.25 97 THR A C 1
ATOM 715 O O . THR A 1 97 ? -5.210 -2.514 -4.443 1.00 96.25 97 THR A O 1
ATOM 718 N N . ILE A 1 98 ? -3.032 -2.734 -3.914 1.00 93.75 98 ILE A N 1
ATOM 719 C CA . ILE A 1 98 ? -2.486 -1.907 -4.988 1.00 93.75 98 ILE A CA 1
ATOM 720 C C . ILE A 1 98 ? -1.712 -2.837 -5.922 1.00 93.75 98 ILE A C 1
ATOM 722 O O . ILE A 1 98 ? -0.805 -3.548 -5.487 1.00 93.75 98 ILE A O 1
ATOM 726 N N . GLU A 1 99 ? -2.082 -2.851 -7.200 1.00 91.88 99 GLU A N 1
ATOM 727 C CA . GLU A 1 99 ? -1.357 -3.564 -8.253 1.00 91.88 99 GLU A CA 1
ATOM 728 C C . GLU A 1 99 ? -0.764 -2.538 -9.220 1.00 91.88 99 GLU A C 1
ATOM 730 O O . GLU A 1 99 ? -1.462 -1.670 -9.744 1.00 91.88 99 GLU A O 1
ATOM 735 N N . LEU A 1 100 ? 0.543 -2.632 -9.440 1.00 88.50 100 LEU A N 1
ATOM 736 C CA . LEU A 1 100 ? 1.282 -1.807 -10.382 1.00 88.50 100 LEU A CA 1
ATOM 737 C C . LEU A 1 100 ? 1.635 -2.692 -11.564 1.00 88.50 100 LEU A C 1
ATOM 739 O O . LEU A 1 100 ? 2.382 -3.668 -11.432 1.00 88.50 100 LEU A O 1
ATOM 743 N N . SER A 1 101 ? 1.043 -2.363 -12.707 1.00 85.69 101 SER A N 1
ATOM 744 C CA . SER A 1 101 ? 1.322 -3.078 -13.945 1.00 85.69 101 SER A CA 1
ATOM 745 C C . SER A 1 101 ? 2.786 -2.892 -14.322 1.00 85.69 101 SER A C 1
ATOM 747 O O . SER A 1 101 ? 3.327 -1.794 -14.209 1.00 85.69 101 SER A O 1
ATOM 749 N N . GLY A 1 102 ? 3.411 -3.982 -14.750 1.00 78.88 102 GLY A N 1
ATOM 750 C CA . GLY A 1 102 ? 4.688 -3.925 -15.439 1.00 78.88 102 GLY A CA 1
ATOM 751 C C . GLY A 1 102 ? 4.518 -3.802 -16.944 1.00 78.88 102 GLY A C 1
ATOM 752 O O . GLY A 1 102 ? 3.413 -3.587 -17.448 1.00 78.88 102 GLY A O 1
ATOM 753 N N . ASP A 1 103 ? 5.613 -4.038 -17.659 1.00 82.81 103 ASP A N 1
ATOM 754 C CA . ASP A 1 103 ? 5.585 -4.250 -19.101 1.00 82.81 103 ASP A CA 1
ATOM 755 C C . ASP A 1 103 ? 4.676 -5.427 -19.475 1.00 82.81 103 ASP A C 1
ATOM 757 O O . ASP A 1 103 ? 4.448 -6.356 -18.688 1.00 82.81 103 ASP A O 1
ATOM 761 N N . ALA A 1 104 ? 4.184 -5.415 -20.713 1.00 82.19 104 ALA A N 1
ATOM 762 C CA . ALA A 1 104 ? 3.357 -6.491 -21.238 1.00 82.19 104 ALA A CA 1
ATOM 763 C C . ALA A 1 104 ? 4.048 -7.858 -21.065 1.00 82.19 104 ALA A C 1
ATOM 765 O O . ALA A 1 104 ? 5.190 -8.055 -21.473 1.00 82.19 104 ALA A O 1
ATOM 766 N N . GLY A 1 105 ? 3.338 -8.808 -20.449 1.00 82.31 105 GLY A N 1
ATOM 767 C CA . GLY A 1 105 ? 3.851 -10.154 -20.172 1.00 82.31 105 GLY A CA 1
ATOM 768 C C . GLY A 1 105 ? 4.656 -10.292 -18.876 1.00 82.31 105 GLY A C 1
ATOM 769 O O . GLY A 1 105 ? 5.041 -11.406 -18.527 1.00 82.31 105 GLY A O 1
ATOM 770 N N . THR A 1 106 ? 4.875 -9.208 -18.127 1.00 81.81 106 THR A N 1
ATOM 771 C CA . THR A 1 106 ? 5.532 -9.268 -16.814 1.00 81.81 106 THR A CA 1
ATOM 772 C C . THR A 1 106 ? 4.512 -9.330 -15.669 1.00 81.81 106 THR A C 1
ATOM 774 O O . THR A 1 106 ? 3.426 -8.750 -15.769 1.00 81.81 106 THR A O 1
ATOM 777 N N . PRO A 1 107 ? 4.818 -10.029 -14.559 1.00 84.75 107 PRO A N 1
ATOM 778 C CA . PRO A 1 107 ? 3.978 -9.997 -13.368 1.00 84.75 107 PRO A CA 1
ATOM 779 C C . PRO A 1 107 ? 3.822 -8.577 -12.809 1.00 84.75 107 PRO A C 1
ATOM 781 O O . PRO A 1 107 ? 4.801 -7.832 -12.670 1.00 84.75 107 PRO A O 1
ATOM 784 N N . ALA A 1 108 ? 2.596 -8.232 -12.415 1.00 87.81 108 ALA A N 1
ATOM 785 C CA . ALA A 1 108 ? 2.331 -6.984 -11.713 1.00 87.81 108 ALA A CA 1
ATOM 786 C C . ALA A 1 108 ? 2.995 -7.018 -10.331 1.00 87.81 108 ALA A C 1
ATOM 788 O O . ALA A 1 108 ? 2.942 -8.041 -9.635 1.00 87.81 108 ALA A O 1
ATOM 789 N N . ALA A 1 109 ? 3.598 -5.902 -9.919 1.00 89.75 109 ALA A N 1
ATOM 790 C CA . ALA A 1 109 ? 3.990 -5.727 -8.528 1.00 89.75 109 ALA A CA 1
ATOM 791 C C . ALA A 1 109 ? 2.720 -5.515 -7.699 1.00 89.75 109 ALA A C 1
ATOM 793 O O . ALA A 1 109 ? 1.828 -4.766 -8.095 1.00 89.75 109 ALA A O 1
ATOM 794 N N . ARG A 1 110 ? 2.622 -6.193 -6.559 1.00 92.19 110 ARG A N 1
ATOM 795 C CA . ARG A 1 110 ? 1.430 -6.183 -5.714 1.00 92.19 110 ARG A CA 1
ATOM 796 C C . ARG A 1 110 ? 1.790 -5.768 -4.300 1.00 92.19 110 ARG A C 1
ATOM 798 O O . ARG A 1 110 ? 2.758 -6.275 -3.738 1.00 92.19 110 ARG A O 1
ATOM 805 N N . LEU A 1 111 ? 0.970 -4.894 -3.729 1.00 93.94 111 LEU A N 1
ATOM 806 C CA . LEU A 1 111 ? 1.020 -4.487 -2.334 1.00 93.94 111 LEU A CA 1
ATOM 807 C C . LEU A 1 111 ? -0.344 -4.747 -1.693 1.00 93.94 111 LEU A C 1
ATOM 809 O O . LEU A 1 111 ? -1.362 -4.266 -2.190 1.00 93.94 111 LEU A O 1
ATOM 813 N N . VAL A 1 112 ? -0.373 -5.507 -0.603 1.00 96.00 112 VAL A N 1
ATOM 814 C CA . VAL A 1 112 ? -1.577 -5.741 0.200 1.00 96.00 112 VAL A CA 1
ATOM 815 C C . VAL A 1 112 ? -1.407 -5.032 1.534 1.00 96.00 112 VAL A C 1
ATOM 817 O O . VAL A 1 112 ? -0.425 -5.232 2.246 1.00 96.00 112 VAL A O 1
ATOM 820 N N . LEU A 1 113 ? -2.374 -4.183 1.855 1.00 96.88 113 LEU A N 1
ATOM 821 C CA . LEU A 1 113 ? -2.421 -3.358 3.054 1.00 96.88 113 LEU A CA 1
ATOM 822 C C . LEU A 1 113 ? -3.571 -3.877 3.901 1.00 96.88 113 LEU A C 1
ATOM 824 O O . LEU A 1 113 ? -4.702 -3.861 3.432 1.00 96.88 113 LEU A O 1
ATOM 828 N N . THR A 1 114 ? -3.308 -4.376 5.105 1.00 97.19 114 THR A N 1
ATOM 829 C CA . THR A 1 114 ? -4.346 -4.936 5.986 1.00 97.19 114 THR A CA 1
ATOM 830 C C . THR A 1 114 ? -4.285 -4.280 7.349 1.00 97.19 114 THR A C 1
ATOM 832 O O . THR A 1 114 ? -3.221 -4.253 7.968 1.00 97.19 114 THR A O 1
ATOM 835 N N . ARG A 1 115 ? -5.424 -3.797 7.846 1.00 95.75 115 ARG A N 1
ATOM 836 C CA . ARG A 1 115 ? -5.531 -3.383 9.243 1.00 95.75 115 ARG A CA 1
ATOM 837 C C . ARG A 1 115 ? -5.683 -4.613 10.135 1.00 95.75 115 ARG A C 1
ATOM 839 O O . ARG A 1 115 ? -6.713 -5.283 10.089 1.00 95.75 115 ARG A O 1
ATOM 846 N N . ASP A 1 116 ? -4.674 -4.865 10.960 1.00 93.25 116 ASP A N 1
ATOM 847 C CA . ASP A 1 116 ? -4.635 -5.950 11.939 1.00 93.25 116 ASP A CA 1
ATOM 848 C C . ASP A 1 116 ? -4.556 -5.362 13.357 1.00 93.25 116 ASP A C 1
ATOM 850 O O . ASP A 1 116 ? -3.496 -4.947 13.835 1.00 93.25 116 ASP A O 1
ATOM 854 N N . GLY A 1 117 ? -5.724 -5.231 13.992 1.00 91.38 117 GLY A N 1
ATOM 855 C CA . GLY A 1 117 ? -5.884 -4.485 15.240 1.00 91.38 117 GLY A CA 1
ATOM 856 C C . GLY A 1 117 ? -5.434 -3.026 15.094 1.00 91.38 117 GLY A C 1
ATOM 857 O O . GLY A 1 117 ? -5.971 -2.276 14.272 1.00 91.38 117 GLY A O 1
ATOM 858 N N . ASP A 1 118 ? -4.425 -2.655 15.884 1.00 90.12 118 ASP A N 1
ATOM 859 C CA . ASP A 1 118 ? -3.829 -1.312 15.922 1.00 90.12 118 ASP A CA 1
ATOM 860 C C . ASP A 1 118 ? -2.597 -1.163 15.012 1.00 90.12 118 ASP A C 1
ATOM 862 O O . ASP A 1 118 ? -1.877 -0.164 15.077 1.00 90.12 118 ASP A O 1
ATOM 866 N N . LYS A 1 119 ? -2.326 -2.160 14.164 1.00 91.88 119 LYS A N 1
ATOM 867 C CA . LYS A 1 119 ? -1.166 -2.171 13.274 1.0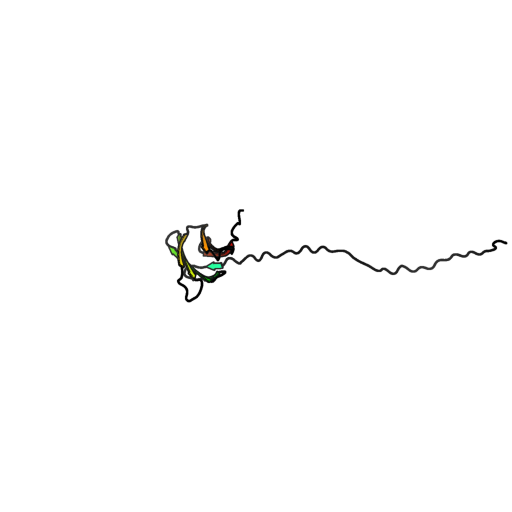0 91.88 119 LYS A CA 1
ATOM 868 C C . LYS A 1 119 ? -1.584 -2.304 11.823 1.00 91.88 119 LYS A C 1
ATOM 870 O O . LYS A 1 119 ? -2.582 -2.946 11.491 1.00 91.88 119 LYS A O 1
ATOM 875 N N . LEU A 1 120 ? -0.785 -1.713 10.943 1.00 94.94 120 LEU A N 1
ATOM 876 C CA . LEU A 1 120 ? -0.920 -1.928 9.513 1.00 94.94 120 LEU A CA 1
ATOM 877 C C . LEU A 1 120 ? 0.071 -3.004 9.085 1.00 94.94 120 LEU A C 1
ATOM 879 O O . LEU A 1 120 ? 1.284 -2.843 9.214 1.00 94.94 120 LEU A O 1
ATOM 883 N N . ARG A 1 121 ? -0.458 -4.101 8.560 1.00 95.06 121 ARG A N 1
ATOM 884 C CA . ARG A 1 121 ? 0.314 -5.189 7.973 1.00 95.06 1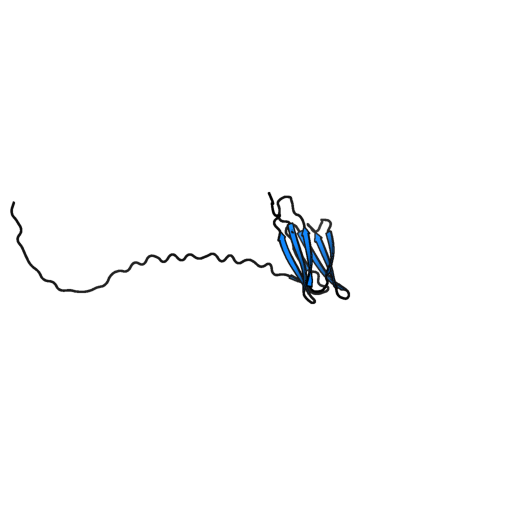21 ARG A CA 1
ATOM 885 C C . ARG A 1 121 ? 0.471 -4.936 6.479 1.00 95.06 121 ARG A C 1
ATOM 887 O O . ARG A 1 121 ? -0.521 -4.705 5.783 1.00 95.06 121 ARG A O 1
ATOM 894 N N . VAL A 1 122 ? 1.708 -4.970 6.002 1.00 94.69 122 VAL A N 1
ATOM 895 C CA . VAL A 1 122 ? 2.076 -4.649 4.623 1.00 94.69 122 VAL A CA 1
ATOM 896 C C . VAL A 1 122 ? 2.758 -5.853 3.990 1.00 94.69 122 VAL A C 1
ATOM 898 O O . VAL A 1 122 ? 3.791 -6.321 4.465 1.00 94.69 122 VAL A O 1
ATOM 901 N N . GLU A 1 123 ? 2.182 -6.354 2.904 1.00 93.19 123 GLU A N 1
ATOM 902 C CA . GLU A 1 123 ? 2.712 -7.494 2.159 1.00 93.19 123 GLU A CA 1
ATOM 903 C C . GLU A 1 123 ? 3.031 -7.073 0.731 1.00 93.19 123 GLU A C 1
ATOM 905 O O . GLU A 1 123 ? 2.153 -6.596 0.012 1.00 93.19 123 GLU A O 1
ATOM 910 N N . SER A 1 124 ? 4.274 -7.277 0.303 1.00 90.94 124 SER A N 1
ATOM 911 C CA . SER A 1 124 ? 4.664 -7.132 -1.097 1.00 90.94 124 SER A CA 1
ATOM 912 C C . SER A 1 124 ? 4.792 -8.491 -1.775 1.00 90.94 124 SER A C 1
ATOM 914 O O . SER A 1 124 ? 5.162 -9.497 -1.167 1.00 90.94 124 SER A O 1
ATOM 916 N N . GLY A 1 125 ? 4.483 -8.522 -3.066 1.00 86.56 125 GLY A N 1
ATOM 917 C CA . GLY A 1 125 ? 4.632 -9.708 -3.891 1.00 86.56 125 GLY A CA 1
ATOM 918 C C . GLY A 1 125 ? 4.495 -9.396 -5.373 1.00 86.56 125 GLY A C 1
ATOM 919 O O . GLY A 1 125 ? 4.471 -8.239 -5.795 1.00 86.56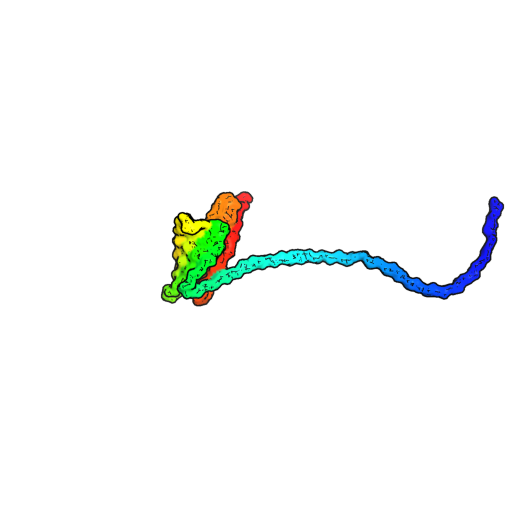 125 GLY A O 1
ATOM 920 N N . SER A 1 126 ? 4.386 -10.452 -6.170 1.00 79.25 126 SER A N 1
ATOM 921 C CA . SER A 1 126 ? 4.071 -10.353 -7.591 1.00 79.25 126 SER A CA 1
ATOM 922 C C . SER A 1 126 ? 2.858 -11.214 -7.916 1.00 79.25 126 SER A C 1
ATOM 924 O O . SER A 1 126 ? 2.649 -12.266 -7.309 1.00 79.25 126 SER A O 1
ATOM 926 N N . LYS A 1 127 ? 2.030 -10.751 -8.853 1.00 71.25 127 LYS A N 1
ATOM 927 C CA . LYS A 1 127 ? 0.920 -11.531 -9.399 1.00 71.25 127 LYS A CA 1
ATOM 928 C C . LYS A 1 127 ? 1.193 -11.788 -10.868 1.00 71.25 127 LYS A C 1
ATOM 930 O O . LYS A 1 127 ? 1.220 -10.858 -11.673 1.00 71.25 127 LYS A O 1
ATOM 935 N N . THR A 1 128 ? 1.408 -13.051 -11.214 1.00 54.59 128 THR A N 1
ATOM 936 C CA . THR A 1 128 ? 1.509 -13.471 -12.610 1.00 54.59 128 THR A CA 1
ATOM 937 C C . THR A 1 128 ? 0.175 -13.187 -13.286 1.00 54.59 128 THR A C 1
ATOM 939 O O . THR A 1 128 ? -0.871 -13.617 -12.793 1.00 54.59 128 THR A O 1
ATOM 942 N N . ALA A 1 129 ? 0.195 -12.438 -14.389 1.00 54.38 129 ALA A N 1
ATOM 943 C CA . ALA A 1 129 ? -0.986 -12.296 -15.224 1.00 54.38 129 ALA A CA 1
ATOM 944 C C . ALA A 1 129 ? -1.422 -13.703 -15.655 1.00 54.38 129 ALA A C 1
ATOM 946 O O . ALA A 1 129 ? -0.630 -14.452 -16.225 1.00 54.38 129 ALA A O 1
ATOM 947 N N . SER A 1 130 ? -2.659 -14.086 -15.336 1.00 45.28 130 SER A N 1
ATOM 948 C CA . SER A 1 130 ? -3.240 -15.317 -15.861 1.00 45.28 130 SER A CA 1
ATOM 949 C C . SER A 1 130 ? -3.344 -15.145 -17.371 1.00 45.28 130 SER A C 1
ATOM 951 O O . SER A 1 130 ? -4.239 -14.447 -17.844 1.00 45.28 130 SER A O 1
ATOM 953 N N . THR A 1 131 ? -2.425 -15.736 -18.134 1.00 42.44 131 THR A N 1
ATOM 954 C CA . THR A 1 131 ? -2.588 -15.896 -19.580 1.00 42.44 131 THR A CA 1
ATOM 955 C C . THR A 1 131 ? -3.703 -16.916 -19.788 1.00 42.44 131 THR A C 1
ATOM 957 O O . THR A 1 131 ? -3.457 -18.106 -19.943 1.00 42.44 131 THR A O 1
ATOM 960 N N . GLY A 1 132 ? -4.948 -16.453 -19.685 1.00 42.31 132 GLY A N 1
ATOM 961 C CA . GLY A 1 132 ? -6.091 -17.167 -20.225 1.00 42.31 132 GLY A CA 1
ATOM 962 C C . GLY A 1 132 ? -6.035 -17.030 -21.740 1.00 42.31 132 GLY A C 1
ATOM 963 O O . GLY A 1 132 ? -6.386 -15.976 -22.266 1.00 42.31 132 GLY A O 1
ATOM 964 N N . LEU A 1 133 ? -5.528 -18.069 -22.399 1.00 37.16 133 LEU A N 1
ATOM 965 C CA . LEU A 1 133 ? -5.777 -18.372 -23.805 1.00 37.16 133 LEU A CA 1
ATOM 966 C C . LEU A 1 133 ? -6.649 -19.625 -23.855 1.00 37.16 133 LEU A C 1
ATOM 968 O O . LEU A 1 133 ? -6.352 -20.560 -23.075 1.00 37.16 133 LEU A O 1
#